Protein AF-A0A6I1W566-F1 (afdb_monomer_lite)

Structure (mmCIF, N/CA/C/O backbone):
data_AF-A0A6I1W566-F1
#
_entry.id   AF-A0A6I1W566-F1
#
loop_
_atom_site.group_PDB
_atom_site.id
_atom_site.type_symbol
_atom_site.label_atom_id
_atom_site.label_alt_id
_atom_site.label_comp_id
_atom_site.label_asym_id
_atom_site.label_entity_id
_atom_site.label_seq_id
_atom_site.pdbx_PDB_ins_code
_atom_site.Cartn_x
_atom_site.Cartn_y
_atom_site.Cartn_z
_atom_site.occupancy
_atom_site.B_iso_or_equiv
_atom_site.auth_seq_id
_atom_site.auth_comp_id
_atom_site.auth_asym_id
_atom_site.auth_atom_id
_atom_site.pdbx_PDB_model_num
ATOM 1 N N . MET A 1 1 ? 6.617 17.946 19.081 1.00 36.16 1 MET A N 1
ATOM 2 C CA . MET A 1 1 ? 7.878 17.205 19.306 1.00 36.16 1 MET A CA 1
ATOM 3 C C . MET A 1 1 ? 7.868 16.007 18.376 1.00 36.16 1 MET A C 1
ATOM 5 O O . MET A 1 1 ? 7.030 15.137 18.554 1.00 36.16 1 MET A O 1
ATOM 9 N N . SER A 1 2 ? 8.692 16.030 17.326 1.00 42.38 2 SER A N 1
ATOM 10 C CA . SER A 1 2 ? 8.763 14.945 16.341 1.00 42.38 2 SER A CA 1
ATOM 11 C C . SER A 1 2 ? 9.311 13.695 17.027 1.00 42.38 2 SER A C 1
ATOM 13 O O . SER A 1 2 ? 10.478 13.670 17.418 1.00 42.38 2 SER A O 1
ATOM 15 N N . SER A 1 3 ? 8.461 12.690 17.235 1.00 56.22 3 SER A N 1
ATOM 16 C CA . SER A 1 3 ? 8.923 11.344 17.551 1.00 56.22 3 SER A CA 1
ATOM 17 C C . SER A 1 3 ? 9.613 10.831 16.292 1.00 56.22 3 SER A C 1
ATOM 19 O O . SER A 1 3 ? 8.969 10.462 15.312 1.00 56.22 3 SER A O 1
ATOM 21 N N . LEU A 1 4 ? 10.944 10.899 16.291 1.00 60.66 4 LEU A N 1
ATOM 22 C CA . LEU A 1 4 ? 11.759 10.149 15.349 1.00 60.66 4 LEU A CA 1
ATOM 23 C C . LEU A 1 4 ? 11.299 8.692 15.438 1.00 60.66 4 LEU A C 1
ATOM 25 O O . LEU A 1 4 ? 11.270 8.125 16.532 1.00 60.66 4 LEU A O 1
ATOM 29 N N . ILE A 1 5 ? 10.912 8.111 14.301 1.00 62.47 5 ILE A N 1
ATOM 30 C CA . ILE A 1 5 ? 10.664 6.672 14.196 1.00 62.47 5 ILE A CA 1
ATOM 31 C C . ILE A 1 5 ? 11.884 5.981 14.821 1.00 62.47 5 ILE A C 1
ATOM 33 O O . ILE A 1 5 ? 13.000 6.284 14.386 1.00 62.47 5 ILE A O 1
ATOM 37 N N . PRO A 1 6 ? 11.722 5.106 15.830 1.00 58.81 6 PRO A N 1
ATOM 38 C CA . PRO A 1 6 ? 12.849 4.402 16.417 1.00 58.81 6 PRO A CA 1
ATOM 39 C C . PRO A 1 6 ? 13.542 3.609 15.310 1.00 58.81 6 PRO A C 1
ATOM 41 O O . PRO A 1 6 ? 13.008 2.622 14.803 1.00 58.81 6 PRO A O 1
ATOM 44 N N . ALA A 1 7 ? 14.711 4.077 14.880 1.00 64.06 7 ALA A N 1
ATOM 45 C CA . ALA A 1 7 ? 15.541 3.328 13.961 1.00 64.06 7 ALA A CA 1
ATOM 46 C C . ALA A 1 7 ? 16.104 2.154 14.759 1.00 64.06 7 ALA A C 1
ATOM 48 O O . ALA A 1 7 ? 16.987 2.324 15.598 1.00 64.06 7 ALA A O 1
ATOM 49 N N . VAL A 1 8 ? 15.543 0.968 14.540 1.00 71.94 8 VAL A N 1
ATOM 50 C CA . VAL A 1 8 ? 16.117 -0.263 15.075 1.00 71.94 8 VAL A CA 1
ATOM 51 C C . VAL A 1 8 ? 17.482 -0.426 14.418 1.00 71.94 8 VAL A C 1
ATOM 53 O O . VAL A 1 8 ? 17.575 -0.526 13.192 1.00 71.94 8 VAL A O 1
ATOM 56 N N . VAL A 1 9 ? 18.542 -0.408 15.224 1.00 76.25 9 VAL A N 1
ATOM 57 C CA . VAL A 1 9 ? 19.884 -0.737 14.746 1.00 76.25 9 VAL A CA 1
ATOM 58 C C . VAL A 1 9 ? 19.860 -2.211 14.369 1.00 76.25 9 VAL A C 1
ATOM 60 O O . VAL A 1 9 ? 19.689 -3.078 15.221 1.00 76.25 9 VAL A O 1
ATOM 63 N N . ILE A 1 10 ? 19.967 -2.489 13.073 1.00 79.75 10 ILE A N 1
ATOM 64 C CA . ILE A 1 10 ? 20.124 -3.853 12.582 1.00 79.75 10 ILE A CA 1
ATOM 65 C C . ILE A 1 10 ? 21.615 -4.161 12.664 1.00 79.75 10 ILE A C 1
ATOM 67 O O . ILE A 1 10 ? 22.388 -3.725 11.804 1.00 79.75 10 ILE A O 1
ATOM 71 N N . GLU A 1 11 ? 22.007 -4.867 13.724 1.00 84.75 11 GLU A N 1
ATOM 72 C CA . GLU A 1 11 ? 23.366 -5.390 13.871 1.00 84.75 11 GLU A CA 1
ATOM 73 C C . GLU A 1 11 ? 23.743 -6.222 12.633 1.00 84.75 11 GLU A C 1
ATOM 75 O O . GLU A 1 11 ? 22.896 -6.852 11.987 1.00 84.75 11 GLU A O 1
ATOM 80 N N . ASP A 1 12 ? 25.008 -6.108 12.231 1.00 89.44 12 ASP A N 1
ATOM 81 C CA . ASP A 1 12 ? 25.618 -6.812 11.097 1.00 89.44 12 ASP A CA 1
ATOM 82 C C . ASP A 1 12 ? 24.963 -6.580 9.725 1.00 89.44 12 ASP A C 1
ATOM 84 O O . ASP A 1 12 ? 25.270 -7.274 8.755 1.00 89.44 12 ASP A O 1
ATOM 88 N N . PHE A 1 13 ? 24.095 -5.569 9.574 1.00 89.12 13 PHE A N 1
ATOM 89 C CA . PHE A 1 13 ? 23.446 -5.274 8.289 1.00 89.12 13 PHE A CA 1
ATOM 90 C C . PHE A 1 13 ? 24.453 -5.106 7.146 1.00 89.12 13 PHE A C 1
ATOM 92 O O . PHE A 1 13 ? 24.228 -5.612 6.049 1.00 89.12 13 PHE A O 1
ATOM 99 N N . ARG A 1 14 ? 25.563 -4.396 7.393 1.00 91.19 14 ARG A N 1
ATOM 100 C CA . ARG A 1 14 ? 26.588 -4.146 6.368 1.00 91.19 14 ARG A CA 1
ATOM 101 C C . ARG A 1 14 ? 27.275 -5.434 5.927 1.00 91.19 14 ARG A C 1
ATOM 103 O O . ARG A 1 14 ? 27.442 -5.635 4.729 1.00 91.19 14 ARG A O 1
ATOM 110 N N . GLU A 1 15 ? 27.637 -6.289 6.875 1.00 94.44 15 GLU A N 1
ATOM 111 C CA . GLU A 1 15 ? 28.271 -7.578 6.600 1.00 94.44 15 GLU A CA 1
ATOM 112 C C . GLU A 1 15 ? 27.315 -8.496 5.835 1.00 94.44 15 GLU A C 1
ATOM 114 O O . GLU A 1 15 ? 27.620 -8.912 4.719 1.00 94.44 15 GLU A O 1
ATOM 119 N N . ARG A 1 16 ? 26.088 -8.664 6.338 1.00 93.19 16 ARG A N 1
ATOM 120 C CA . ARG A 1 16 ? 25.036 -9.453 5.678 1.00 93.19 16 ARG A CA 1
ATOM 121 C C . ARG A 1 16 ? 24.698 -8.937 4.280 1.00 93.19 16 ARG A C 1
ATOM 123 O O . ARG A 1 16 ? 24.421 -9.725 3.378 1.00 93.19 16 ARG A O 1
ATOM 130 N N . ALA A 1 17 ? 24.701 -7.618 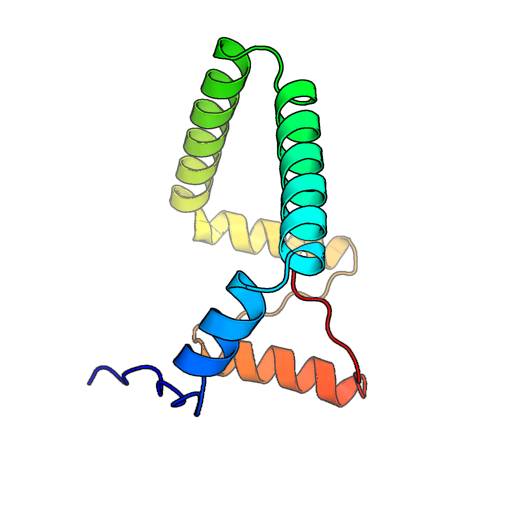4.079 1.00 93.31 17 ALA A N 1
ATOM 131 C CA . ALA A 1 17 ? 24.507 -7.027 2.760 1.00 93.31 17 ALA A CA 1
ATOM 132 C C . ALA A 1 17 ? 25.671 -7.371 1.821 1.00 93.31 17 ALA A C 1
ATOM 134 O O . ALA A 1 17 ? 25.427 -7.733 0.673 1.00 93.31 17 ALA A O 1
ATOM 135 N N . HIS A 1 18 ? 26.919 -7.301 2.294 1.00 95.00 18 HIS A N 1
ATOM 136 C CA . HIS A 1 18 ? 28.086 -7.706 1.510 1.00 95.00 18 HIS A CA 1
ATOM 137 C C . HIS A 1 18 ? 28.030 -9.185 1.112 1.00 95.00 18 HIS A C 1
ATOM 139 O O . HIS A 1 18 ? 28.219 -9.494 -0.065 1.00 95.00 18 HIS A O 1
ATOM 145 N N . GLU A 1 19 ? 27.709 -10.078 2.046 1.00 95.44 19 GLU A N 1
ATOM 146 C CA . GLU A 1 19 ? 27.548 -11.511 1.776 1.00 95.44 19 GLU A CA 1
ATOM 147 C C . GLU A 1 19 ? 26.436 -11.777 0.755 1.00 95.44 19 GLU A C 1
ATOM 149 O O . GLU A 1 19 ? 26.657 -12.445 -0.257 1.00 95.44 19 GLU A O 1
ATOM 154 N N . ALA A 1 20 ? 25.255 -11.182 0.952 1.00 93.31 20 ALA A N 1
ATOM 155 C CA . ALA A 1 20 ? 24.128 -11.328 0.035 1.00 93.31 20 ALA A CA 1
ATOM 156 C C . ALA A 1 20 ? 24.443 -10.792 -1.375 1.00 93.31 20 ALA A C 1
ATOM 158 O O . ALA A 1 20 ? 24.012 -11.364 -2.376 1.00 93.31 20 ALA A O 1
ATOM 159 N N . LEU A 1 21 ? 25.212 -9.704 -1.484 1.00 93.62 21 LEU A N 1
ATOM 160 C CA . LEU A 1 21 ? 25.655 -9.161 -2.774 1.00 93.62 21 LEU A CA 1
ATOM 161 C C . LEU A 1 21 ? 26.766 -10.004 -3.429 1.00 93.62 21 LEU A C 1
ATOM 163 O O . LEU A 1 21 ? 26.942 -9.941 -4.652 1.00 93.62 21 LEU A O 1
ATOM 167 N N . ALA A 1 22 ? 27.512 -10.793 -2.655 1.00 95.88 22 ALA A N 1
ATOM 168 C CA . ALA A 1 22 ? 28.483 -11.752 -3.175 1.00 95.88 22 ALA A CA 1
ATOM 169 C C . ALA A 1 22 ? 27.822 -13.059 -3.658 1.00 95.88 22 ALA A C 1
ATOM 171 O O . ALA A 1 22 ? 28.370 -13.730 -4.539 1.00 95.88 22 ALA A O 1
ATOM 172 N N . ASP A 1 23 ? 26.631 -13.394 -3.152 1.00 97.69 23 ASP A N 1
ATOM 173 C CA . ASP A 1 23 ? 25.869 -14.575 -3.562 1.00 97.69 23 ASP A CA 1
ATOM 174 C C . ASP A 1 23 ? 25.380 -14.463 -5.022 1.00 97.69 23 ASP A C 1
ATOM 176 O O . ASP A 1 23 ? 24.445 -13.735 -5.380 1.00 97.69 23 ASP A O 1
ATOM 180 N N . LYS A 1 24 ? 26.030 -15.234 -5.900 1.00 97.06 24 LYS A N 1
ATOM 181 C CA . LYS A 1 24 ? 25.718 -15.294 -7.334 1.00 97.06 24 LYS A CA 1
ATOM 182 C C . LYS A 1 24 ? 24.334 -15.882 -7.609 1.00 97.06 24 LYS A C 1
ATOM 184 O O . LYS A 1 24 ? 23.656 -15.409 -8.523 1.00 97.06 24 LYS A O 1
ATOM 189 N N . GLN A 1 25 ? 23.916 -16.900 -6.857 1.00 97.00 25 GLN A N 1
ATOM 190 C CA . GLN A 1 25 ? 22.615 -17.538 -7.047 1.00 97.00 25 GLN A CA 1
ATOM 191 C C . GLN A 1 25 ? 21.501 -16.569 -6.659 1.00 97.00 25 GLN A C 1
ATOM 193 O O . GLN A 1 25 ? 20.569 -16.368 -7.440 1.00 97.00 25 GLN A O 1
ATOM 198 N N . LEU A 1 26 ? 21.633 -15.911 -5.504 1.00 95.06 26 LEU A N 1
ATOM 199 C CA . LEU A 1 26 ? 20.688 -14.894 -5.051 1.00 95.06 26 LEU A CA 1
ATOM 200 C C . LEU A 1 26 ? 20.535 -13.785 -6.095 1.00 95.06 26 LEU A C 1
ATOM 202 O O . LEU A 1 26 ? 19.422 -13.462 -6.512 1.00 95.06 26 LEU A O 1
ATOM 206 N N . ARG A 1 27 ? 21.653 -13.252 -6.594 1.00 95.44 27 ARG A N 1
ATOM 207 C CA . ARG A 1 27 ? 21.646 -12.203 -7.623 1.00 95.44 27 ARG A CA 1
ATOM 208 C C . ARG A 1 27 ? 20.980 -12.633 -8.923 1.00 95.44 27 ARG A C 1
ATOM 210 O O . ARG A 1 27 ? 20.241 -11.839 -9.507 1.00 95.44 27 ARG A O 1
ATOM 217 N N . ASN A 1 28 ? 21.228 -13.859 -9.377 1.00 96.38 28 ASN A N 1
ATOM 218 C CA . ASN A 1 28 ? 20.599 -14.386 -10.586 1.00 96.38 28 ASN A CA 1
ATOM 219 C C . ASN A 1 28 ? 19.088 -14.554 -10.399 1.00 96.38 28 ASN A C 1
ATOM 221 O O . ASN A 1 28 ? 18.319 -14.132 -11.260 1.00 96.38 28 ASN A O 1
ATOM 225 N N . ASN A 1 29 ? 18.654 -15.082 -9.253 1.00 95.56 29 ASN A N 1
ATOM 226 C CA . ASN A 1 29 ? 17.235 -15.224 -8.930 1.00 95.56 29 ASN A CA 1
ATOM 227 C C . ASN A 1 29 ? 16.520 -13.868 -8.927 1.00 95.56 29 ASN A C 1
ATOM 229 O O . ASN A 1 29 ? 15.476 -13.721 -9.564 1.00 95.56 29 ASN A O 1
ATOM 233 N N . PHE A 1 30 ? 17.106 -12.862 -8.270 1.00 94.38 30 PHE A N 1
ATOM 234 C CA . 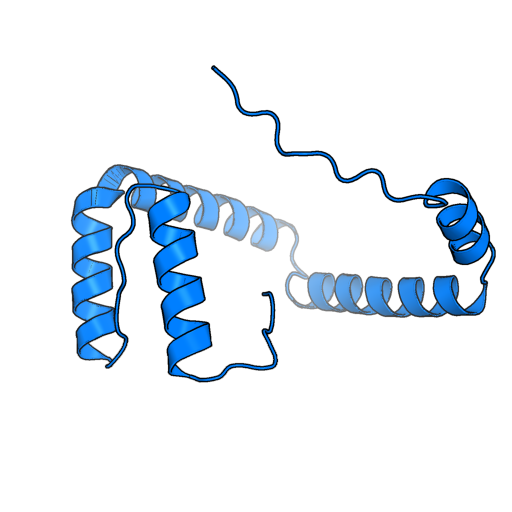PHE A 1 30 ? 16.559 -11.506 -8.256 1.00 94.38 30 PHE A CA 1
ATOM 235 C C . PHE A 1 30 ? 16.494 -10.895 -9.654 1.00 94.38 30 PHE A C 1
ATOM 237 O O . PHE A 1 30 ? 15.460 -10.340 -10.020 1.00 94.38 30 PHE A O 1
ATOM 244 N N . ARG A 1 31 ? 17.560 -11.019 -10.454 1.00 95.38 31 ARG A N 1
ATOM 245 C CA . ARG A 1 31 ? 17.579 -10.508 -11.830 1.00 95.38 31 ARG A CA 1
ATOM 246 C C . ARG A 1 31 ? 16.466 -11.129 -12.666 1.00 95.38 31 ARG A C 1
ATOM 248 O O . ARG A 1 31 ? 15.660 -10.397 -13.221 1.00 95.38 31 ARG A O 1
ATOM 255 N N . ASN A 1 32 ? 16.351 -12.455 -12.658 1.00 96.44 32 ASN A N 1
ATOM 256 C CA . ASN A 1 32 ? 15.319 -13.166 -13.412 1.00 96.44 32 ASN A CA 1
ATOM 257 C C . ASN A 1 32 ? 13.901 -12.746 -12.988 1.00 96.44 32 ASN A C 1
ATOM 259 O O . ASN A 1 32 ? 13.031 -12.531 -13.835 1.00 96.44 32 ASN A O 1
ATOM 263 N N . ALA A 1 33 ? 13.662 -12.602 -11.681 1.00 96.06 33 ALA A N 1
ATOM 264 C CA . ALA A 1 33 ? 12.373 -12.156 -11.164 1.00 96.06 33 ALA A CA 1
ATOM 265 C C . ALA A 1 33 ? 12.044 -10.722 -11.615 1.00 96.06 33 ALA A C 1
ATOM 267 O O . ALA A 1 33 ? 10.942 -10.464 -12.105 1.00 96.06 33 ALA A O 1
ATOM 268 N N . MET A 1 34 ? 13.005 -9.802 -11.497 1.00 96.81 34 MET A N 1
ATOM 269 C CA . MET A 1 34 ? 12.828 -8.406 -11.897 1.00 96.81 34 MET A CA 1
ATOM 270 C C . MET A 1 34 ? 12.652 -8.260 -13.409 1.00 96.81 34 MET A C 1
ATOM 272 O O . MET A 1 34 ? 11.733 -7.561 -13.836 1.00 96.81 34 MET A O 1
ATOM 276 N N . ASP A 1 35 ? 13.4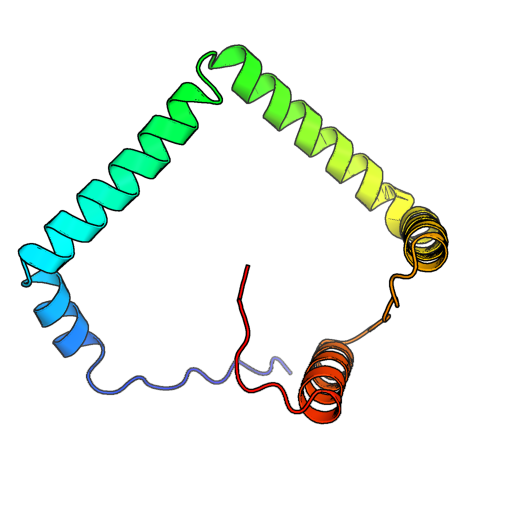41 -8.969 -14.215 1.00 97.19 35 ASP A N 1
ATOM 277 C CA . ASP A 1 35 ? 13.326 -8.968 -15.676 1.00 97.19 35 ASP A CA 1
ATOM 278 C C . ASP A 1 35 ? 11.951 -9.486 -16.118 1.00 97.19 35 ASP A C 1
ATOM 280 O O . ASP A 1 35 ? 11.313 -8.897 -16.995 1.00 97.19 35 ASP A O 1
ATOM 284 N N . SER A 1 36 ? 11.430 -10.531 -15.461 1.00 96.44 36 SER A N 1
ATOM 285 C CA . SER A 1 36 ? 10.072 -11.031 -15.708 1.00 96.44 36 SER A CA 1
ATOM 286 C C . SER A 1 36 ? 9.008 -9.974 -15.396 1.00 96.44 36 SER A C 1
ATOM 288 O O . SER A 1 36 ? 8.098 -9.757 -16.199 1.00 96.44 36 SER A O 1
ATOM 290 N N . LEU A 1 37 ? 9.122 -9.276 -14.260 1.00 95.81 37 LEU A N 1
ATOM 291 C CA . LEU A 1 37 ? 8.197 -8.203 -13.878 1.00 95.81 37 LEU A CA 1
ATOM 292 C C . LEU A 1 37 ? 8.258 -7.019 -14.851 1.00 95.81 37 LEU A C 1
ATOM 294 O O . LEU A 1 37 ? 7.214 -6.505 -15.261 1.00 95.81 37 LEU A O 1
ATOM 298 N N . MET A 1 38 ? 9.461 -6.605 -15.251 1.00 94.94 38 MET A N 1
ATOM 299 C CA . MET A 1 38 ? 9.669 -5.525 -16.216 1.00 94.94 38 MET A CA 1
ATOM 300 C C . MET A 1 38 ? 9.115 -5.893 -17.591 1.00 94.94 38 MET A C 1
ATOM 302 O O . MET A 1 38 ? 8.402 -5.090 -18.190 1.00 94.94 38 MET A O 1
ATOM 306 N N . THR A 1 39 ? 9.363 -7.120 -18.049 1.00 96.06 39 THR A N 1
ATOM 307 C CA . THR A 1 39 ? 8.842 -7.632 -19.322 1.00 96.06 39 THR A CA 1
ATOM 308 C C . THR A 1 39 ? 7.319 -7.676 -19.305 1.00 96.06 39 THR A C 1
ATOM 310 O O . THR A 1 39 ? 6.685 -7.118 -20.196 1.00 96.06 39 THR A O 1
ATOM 313 N N . LYS A 1 40 ? 6.703 -8.252 -18.262 1.00 95.69 40 LYS A N 1
ATOM 314 C CA . LYS A 1 40 ? 5.237 -8.273 -18.114 1.00 95.69 40 LYS A CA 1
ATOM 315 C C . LYS A 1 40 ? 4.655 -6.863 -18.119 1.00 95.69 40 LYS A C 1
ATOM 317 O O . LYS A 1 40 ? 3.662 -6.619 -18.792 1.00 95.69 40 LYS A O 1
ATOM 322 N N . ARG A 1 41 ? 5.295 -5.914 -17.427 1.00 93.12 41 ARG A N 1
ATOM 323 C CA . ARG A 1 41 ? 4.878 -4.507 -17.434 1.00 93.12 41 ARG A CA 1
ATOM 324 C C . ARG A 1 41 ? 4.988 -3.882 -18.826 1.00 93.12 41 ARG A C 1
ATOM 326 O O . ARG A 1 41 ? 4.078 -3.164 -19.222 1.00 93.12 41 ARG A O 1
ATOM 333 N N . ALA A 1 42 ? 6.073 -4.136 -19.555 1.00 92.31 42 ALA A N 1
ATOM 334 C CA . ALA A 1 42 ? 6.254 -3.637 -20.915 1.00 92.31 42 ALA A CA 1
ATOM 335 C C . ALA A 1 42 ? 5.200 -4.210 -21.874 1.00 92.31 42 ALA A C 1
ATOM 337 O O . ALA A 1 42 ? 4.650 -3.469 -22.680 1.00 92.31 42 ALA A O 1
ATOM 338 N N . VAL A 1 43 ? 4.857 -5.494 -21.734 1.00 94.94 43 VAL A N 1
ATOM 339 C CA . VAL A 1 43 ? 3.785 -6.141 -22.505 1.00 94.94 43 VAL A CA 1
ATOM 340 C C . VAL A 1 43 ? 2.419 -5.530 -22.177 1.00 94.94 43 VAL A C 1
ATOM 342 O O . VAL A 1 43 ? 1.686 -5.174 -23.095 1.00 94.94 43 VAL A O 1
ATOM 345 N N . SER A 1 44 ? 2.089 -5.341 -20.894 1.00 94.81 44 SER A N 1
ATOM 346 C CA . SER A 1 44 ? 0.815 -4.732 -20.477 1.00 94.81 44 SER A CA 1
ATOM 347 C C . SER A 1 44 ? 0.660 -3.268 -20.901 1.00 94.81 44 SER A C 1
ATOM 349 O O . SER A 1 44 ? -0.459 -2.769 -20.959 1.00 94.8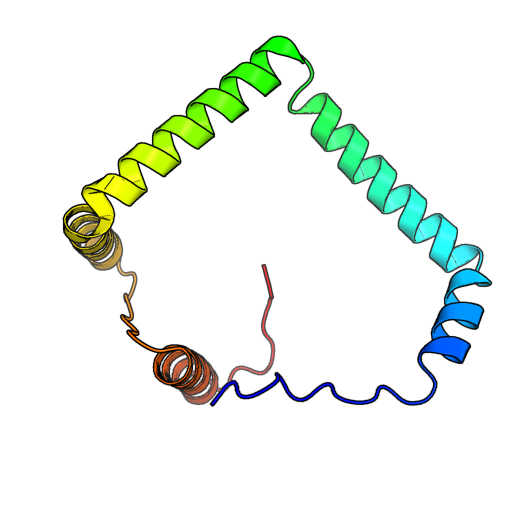1 44 SER A O 1
ATOM 351 N N . PHE A 1 45 ? 1.765 -2.568 -21.167 1.00 93.50 45 PHE A N 1
ATOM 352 C CA . PHE A 1 45 ? 1.776 -1.161 -21.566 1.00 93.50 45 PHE A CA 1
ATOM 353 C C . PHE A 1 45 ? 2.677 -0.938 -22.789 1.00 93.50 45 PHE A C 1
ATOM 355 O O . PHE A 1 45 ? 3.594 -0.112 -22.756 1.00 93.50 45 PHE A O 1
ATOM 362 N N . SER A 1 46 ? 2.426 -1.699 -23.856 1.00 94.19 46 SER A N 1
ATOM 363 C CA . SER A 1 46 ? 3.263 -1.736 -25.063 1.00 94.19 46 SER A CA 1
ATOM 364 C C . SER A 1 46 ? 3.298 -0.408 -25.827 1.00 94.19 46 SER A C 1
ATOM 366 O O . SER A 1 46 ? 4.310 -0.073 -26.443 1.00 94.19 46 SER A O 1
ATOM 368 N N . ASN A 1 47 ? 2.230 0.390 -25.747 1.00 96.38 47 ASN A N 1
ATOM 369 C CA . ASN A 1 47 ? 2.161 1.720 -26.338 1.00 96.38 47 ASN A CA 1
ATOM 370 C C . ASN A 1 47 ? 2.602 2.795 -25.331 1.00 96.38 47 ASN A C 1
ATOM 372 O O . ASN A 1 47 ? 1.914 3.086 -24.352 1.00 96.38 47 ASN A O 1
ATOM 376 N N . ALA A 1 48 ? 3.750 3.426 -25.588 1.00 93.12 48 ALA A N 1
ATOM 377 C CA . ALA A 1 48 ? 4.311 4.442 -24.700 1.00 93.12 48 ALA A CA 1
ATOM 378 C C . ALA A 1 48 ? 3.444 5.709 -24.586 1.00 93.12 48 ALA A C 1
ATOM 380 O O . ALA A 1 48 ? 3.352 6.273 -23.494 1.00 93.12 48 ALA A O 1
ATOM 381 N N . HIS A 1 49 ? 2.799 6.138 -25.676 1.00 96.19 49 HIS A N 1
ATOM 382 C CA . HIS A 1 49 ? 1.931 7.318 -25.677 1.00 96.19 49 HIS A CA 1
ATOM 383 C C . HIS A 1 49 ? 0.648 7.053 -24.885 1.00 96.19 49 HIS A C 1
ATOM 385 O O . HIS A 1 49 ? 0.272 7.837 -24.016 1.00 96.19 49 HIS A O 1
ATOM 391 N N . GLU A 1 50 ? 0.008 5.909 -25.126 1.00 96.00 50 GLU A N 1
ATOM 392 C CA . GLU A 1 50 ? -1.165 5.482 -24.360 1.00 96.00 50 GLU A CA 1
ATOM 393 C C . GLU A 1 50 ? -0.834 5.307 -22.874 1.00 96.00 50 GLU A C 1
ATOM 395 O O . GLU A 1 50 ? -1.569 5.783 -22.010 1.00 96.00 50 GLU A O 1
ATOM 400 N N . ARG A 1 51 ? 0.318 4.703 -22.556 1.00 95.06 51 ARG A N 1
ATOM 401 C CA . ARG A 1 51 ? 0.796 4.563 -21.176 1.00 95.06 51 ARG A CA 1
ATOM 402 C C . ARG A 1 51 ? 0.918 5.917 -20.480 1.00 95.06 51 ARG A C 1
ATOM 404 O O . ARG A 1 51 ? 0.535 6.026 -19.316 1.00 95.06 51 ARG A O 1
ATOM 411 N N . GLU A 1 52 ? 1.464 6.931 -21.147 1.00 96.69 52 GLU A N 1
ATOM 412 C CA . GLU A 1 52 ? 1.580 8.268 -20.558 1.00 96.69 52 GLU A CA 1
ATOM 413 C C . GLU A 1 52 ? 0.217 8.953 -20.423 1.00 96.69 52 GLU A C 1
ATOM 415 O O . GLU A 1 52 ? -0.085 9.530 -19.378 1.00 96.69 52 GLU A O 1
ATOM 420 N N . HIS A 1 53 ? -0.663 8.786 -21.411 1.00 97.25 53 HIS A N 1
ATOM 421 C CA . HIS A 1 53 ? -2.037 9.268 -21.326 1.00 97.25 53 HIS A CA 1
ATOM 422 C C . HIS A 1 53 ? -2.791 8.665 -20.127 1.00 97.25 53 HIS A C 1
ATOM 424 O O . HIS A 1 53 ? -3.394 9.399 -19.342 1.00 97.25 53 HIS A O 1
ATOM 430 N N . LEU A 1 54 ? -2.696 7.348 -19.911 1.00 96.50 54 LEU A N 1
ATOM 431 C CA . LEU A 1 54 ? -3.302 6.665 -18.761 1.00 96.50 54 LEU A CA 1
ATOM 432 C C . LEU A 1 54 ? -2.744 7.169 -17.425 1.00 96.50 54 LEU A C 1
ATOM 434 O O . LEU A 1 54 ? -3.485 7.281 -16.446 1.00 96.50 54 LEU A O 1
ATOM 438 N N . ARG A 1 55 ? -1.450 7.507 -17.365 1.00 96.81 55 ARG A N 1
ATOM 439 C CA . ARG A 1 55 ? -0.839 8.104 -16.167 1.00 96.81 55 ARG A CA 1
ATOM 440 C C . ARG A 1 55 ? -1.401 9.491 -15.886 1.00 96.81 55 ARG A C 1
ATOM 442 O O . ARG A 1 55 ? -1.774 9.762 -14.743 1.00 96.81 55 ARG A O 1
ATOM 449 N N . ALA A 1 56 ? -1.492 10.341 -16.907 1.00 98.12 56 ALA A N 1
ATOM 450 C CA . ALA A 1 56 ? -2.079 11.671 -16.784 1.00 98.12 56 ALA A CA 1
ATOM 451 C C . ALA A 1 56 ? -3.549 11.591 -16.339 1.00 98.12 56 ALA A C 1
ATOM 453 O O . ALA A 1 56 ? -3.940 12.253 -15.376 1.00 98.12 56 ALA A O 1
ATOM 454 N N . LEU A 1 57 ? -4.334 10.707 -16.962 1.00 98.06 57 LEU A N 1
ATOM 455 C CA . LEU A 1 57 ? -5.727 10.461 -16.598 1.00 98.06 57 LEU A CA 1
ATOM 456 C C . LEU A 1 57 ? -5.861 9.972 -15.150 1.00 98.06 57 LEU A C 1
ATOM 458 O O . LEU A 1 57 ? -6.638 10.533 -14.380 1.00 98.06 57 LEU A O 1
ATOM 462 N N . GLY A 1 58 ? -5.079 8.968 -14.747 1.00 97.94 58 GLY A N 1
ATOM 463 C CA . GLY A 1 58 ? -5.100 8.443 -13.380 1.00 97.94 58 GLY A CA 1
ATOM 464 C C . GLY A 1 58 ? -4.745 9.504 -12.336 1.00 97.94 58 GLY A C 1
ATOM 465 O O . GLY A 1 58 ? -5.367 9.569 -11.273 1.00 97.94 58 GLY A O 1
ATOM 466 N N . ASN A 1 59 ? -3.794 10.386 -12.650 1.00 98.38 59 ASN A N 1
ATOM 467 C CA . ASN A 1 59 ? -3.455 11.519 -11.793 1.00 98.38 59 ASN A CA 1
ATOM 468 C C . ASN A 1 59 ? -4.608 12.526 -11.689 1.00 98.38 59 ASN A C 1
ATOM 470 O O . ASN A 1 59 ? -4.934 12.942 -10.577 1.00 98.38 59 ASN A O 1
ATOM 474 N N . ALA A 1 60 ? -5.261 12.868 -12.802 1.00 98.38 60 ALA A N 1
ATOM 475 C CA . ALA A 1 60 ? -6.414 13.769 -12.806 1.00 98.38 60 ALA A CA 1
ATOM 476 C C . ALA A 1 60 ? -7.600 13.195 -12.008 1.00 98.38 60 ALA A C 1
ATOM 478 O O . ALA A 1 60 ? -8.217 13.901 -11.208 1.00 98.38 60 ALA A O 1
ATOM 479 N N . VAL A 1 61 ? -7.882 11.895 -12.158 1.00 97.94 61 VAL A N 1
ATOM 480 C CA . VAL A 1 61 ? -8.918 11.194 -11.383 1.00 97.94 61 VAL A CA 1
ATOM 481 C C . VAL A 1 61 ? -8.594 11.227 -9.890 1.00 97.94 61 VAL A C 1
ATOM 483 O O . VAL A 1 61 ? -9.469 11.566 -9.091 1.00 97.94 61 VAL A O 1
ATOM 486 N N . ARG A 1 62 ? -7.341 10.941 -9.503 1.00 97.81 62 ARG A N 1
ATOM 487 C CA . ARG A 1 62 ? -6.903 11.016 -8.100 1.00 97.81 62 ARG A CA 1
ATOM 488 C C . ARG A 1 62 ? -7.067 12.428 -7.542 1.00 97.81 62 ARG A C 1
ATOM 490 O O . ARG A 1 62 ? -7.626 12.579 -6.462 1.00 97.81 62 ARG A O 1
ATOM 497 N N . ALA A 1 63 ? -6.625 13.449 -8.273 1.00 98.12 63 ALA A N 1
ATOM 498 C CA . ALA A 1 63 ? -6.734 14.840 -7.840 1.00 98.12 63 ALA A CA 1
ATOM 499 C C . ALA A 1 63 ? -8.198 15.247 -7.606 1.00 98.12 63 ALA A C 1
ATOM 501 O O . ALA A 1 63 ? -8.527 15.821 -6.570 1.00 98.12 63 ALA A O 1
ATOM 502 N N . ARG A 1 64 ? -9.099 14.868 -8.522 1.00 97.31 64 ARG A N 1
ATOM 503 C CA . ARG A 1 64 ? -10.544 15.094 -8.378 1.00 97.31 64 ARG A CA 1
ATOM 504 C C . ARG A 1 64 ? -11.154 14.332 -7.200 1.00 97.31 64 ARG A C 1
ATOM 506 O O . ARG A 1 64 ? -12.101 14.822 -6.595 1.00 97.31 64 ARG A O 1
ATOM 513 N N . ALA A 1 65 ? -10.677 13.123 -6.908 1.00 97.38 65 ALA A N 1
ATOM 514 C CA . ALA A 1 65 ? -11.153 12.363 -5.755 1.00 97.38 65 ALA A CA 1
ATOM 515 C C . ALA A 1 65 ? -10.724 13.032 -4.441 1.00 97.38 65 ALA A C 1
ATOM 517 O O . ALA A 1 65 ? -11.546 13.225 -3.552 1.00 97.38 65 ALA A O 1
ATOM 518 N N . LEU A 1 66 ? -9.463 13.459 -4.352 1.00 97.25 66 LEU A N 1
ATOM 519 C CA . LEU A 1 66 ? -8.935 14.147 -3.173 1.00 97.25 66 LEU A CA 1
ATOM 520 C C . LEU A 1 66 ? -9.610 15.504 -2.928 1.00 97.25 66 LEU A C 1
ATOM 522 O O . LEU A 1 66 ? -9.839 15.860 -1.778 1.00 97.25 66 LEU A O 1
ATOM 526 N N . SER A 1 67 ? -9.997 16.240 -3.975 1.00 97.81 67 SER A N 1
ATOM 527 C CA . SER A 1 67 ? -10.705 17.520 -3.801 1.00 97.81 67 SER A CA 1
ATOM 528 C C . SER A 1 67 ? -12.146 17.384 -3.295 1.00 97.81 67 SER A C 1
ATOM 530 O O . SER A 1 67 ? -12.751 18.381 -2.914 1.00 97.81 67 SER A O 1
ATOM 532 N N . LYS A 1 68 ? -12.702 16.167 -3.291 1.00 97.88 68 LYS A N 1
ATOM 533 C CA . LYS A 1 68 ? -14.061 15.844 -2.819 1.00 97.88 68 LYS A CA 1
ATOM 534 C C . LYS A 1 68 ? -14.036 14.759 -1.744 1.00 97.88 68 LYS A C 1
ATOM 536 O O . LYS A 1 68 ? -14.976 13.975 -1.628 1.00 97.88 68 LYS A O 1
ATOM 541 N N . LEU A 1 69 ? -12.917 14.661 -1.029 1.00 96.81 69 LEU A N 1
ATOM 542 C CA . LEU A 1 69 ? -12.633 13.536 -0.151 1.00 96.81 69 LEU A CA 1
ATOM 543 C C . LEU A 1 69 ? -13.717 13.301 0.918 1.00 96.81 69 LEU A C 1
ATOM 545 O O . LEU A 1 69 ? -14.096 12.140 1.050 1.00 96.81 69 LEU A O 1
ATOM 549 N N . PRO A 1 70 ? -14.270 14.328 1.606 1.00 96.62 70 PRO A N 1
ATOM 550 C CA . PRO A 1 70 ? -15.306 14.113 2.622 1.00 96.62 70 PRO A CA 1
ATOM 551 C C . PRO A 1 70 ? -16.516 13.330 2.086 1.00 96.62 70 PRO A C 1
ATOM 553 O O . PRO A 1 70 ? -16.767 12.210 2.525 1.00 96.62 70 PRO A O 1
ATOM 556 N N . ASP A 1 71 ? -17.173 13.839 1.038 1.00 97.81 71 ASP A N 1
ATOM 557 C CA . ASP A 1 71 ? -18.362 13.201 0.450 1.00 97.81 71 ASP A CA 1
ATOM 558 C C . ASP A 1 71 ? -18.053 11.823 -0.159 1.00 97.81 71 ASP A C 1
ATOM 560 O O . ASP A 1 71 ? -18.871 10.898 -0.151 1.00 97.81 71 ASP A O 1
ATOM 564 N N . LEU A 1 72 ? -16.868 11.678 -0.765 1.00 98.06 72 LEU A N 1
ATOM 565 C CA . LEU A 1 72 ? -16.495 10.443 -1.446 1.00 98.06 72 LEU A CA 1
ATOM 566 C C . LEU A 1 72 ? -16.166 9.308 -0.480 1.00 98.06 72 LEU A C 1
ATOM 568 O O . LEU A 1 72 ? -16.403 8.155 -0.850 1.00 98.06 72 LEU A O 1
ATOM 572 N N . LEU A 1 73 ? -15.649 9.603 0.714 1.00 97.38 73 LEU A N 1
ATOM 573 C CA . LEU A 1 73 ? -15.378 8.581 1.720 1.00 97.38 73 LEU A CA 1
ATOM 574 C C . LEU A 1 73 ? -16.673 8.020 2.319 1.00 97.38 73 LEU A C 1
ATOM 576 O O . LEU A 1 73 ? -16.816 6.801 2.369 1.00 97.38 73 LEU A O 1
ATOM 580 N N . GLU A 1 74 ? -17.650 8.863 2.660 1.00 98.00 74 GLU A N 1
ATOM 581 C CA . GLU A 1 74 ? -18.962 8.395 3.142 1.00 98.00 74 GLU A CA 1
ATOM 582 C C . GLU A 1 74 ? -19.679 7.550 2.081 1.00 98.00 74 GLU A C 1
ATOM 584 O O . GLU A 1 74 ? -20.211 6.470 2.352 1.00 98.00 74 GLU A O 1
ATOM 589 N N . ARG A 1 75 ? -19.627 7.987 0.815 1.00 98.25 75 ARG A N 1
ATOM 590 C CA . ARG A 1 75 ? -20.183 7.209 -0.297 1.00 98.25 75 ARG A CA 1
ATOM 591 C C . ARG A 1 75 ? -19.453 5.880 -0.496 1.00 98.25 75 ARG A C 1
ATOM 593 O O . ARG A 1 75 ? -20.078 4.888 -0.879 1.00 98.25 75 ARG A O 1
ATOM 600 N N . LEU A 1 76 ? -18.134 5.853 -0.311 1.00 97.75 76 LEU A N 1
ATOM 601 C CA . LEU A 1 76 ? -17.353 4.621 -0.377 1.00 97.75 76 LEU A CA 1
ATOM 602 C C . LEU A 1 76 ? -17.774 3.667 0.743 1.00 97.75 76 LEU A C 1
ATOM 604 O O . LEU A 1 76 ? -18.050 2.504 0.454 1.00 97.75 76 LEU A O 1
ATOM 608 N N . GLU A 1 77 ? -17.891 4.159 1.975 1.00 98.38 77 GLU A N 1
ATOM 609 C CA . GLU A 1 77 ? -18.343 3.370 3.118 1.00 98.38 77 GLU A CA 1
ATOM 610 C C . GLU A 1 77 ? -19.727 2.767 2.885 1.00 98.38 77 GLU A C 1
ATOM 612 O O . GLU A 1 77 ? -19.885 1.554 2.998 1.00 98.38 77 GLU A O 1
ATOM 617 N N . ALA A 1 78 ? -20.709 3.571 2.470 1.00 98.44 78 ALA A N 1
ATOM 618 C CA . ALA A 1 78 ? -22.057 3.080 2.196 1.00 98.44 78 ALA A CA 1
ATOM 619 C C . ALA A 1 78 ? -22.064 1.936 1.162 1.00 98.44 78 ALA A C 1
ATOM 621 O O . ALA A 1 78 ? -22.779 0.943 1.310 1.00 98.44 78 ALA A O 1
ATOM 622 N N . ASN A 1 79 ? -21.235 2.041 0.119 1.00 98.56 79 ASN A N 1
ATOM 623 C CA . ASN A 1 79 ? -21.104 0.997 -0.896 1.00 98.56 79 ASN A CA 1
ATOM 624 C C . ASN A 1 79 ? -20.393 -0.258 -0.379 1.00 98.56 79 ASN A C 1
ATOM 626 O O . ASN A 1 79 ? -20.808 -1.367 -0.710 1.00 98.56 79 ASN A O 1
ATOM 630 N N . LEU A 1 80 ? -19.333 -0.096 0.412 1.00 98.56 80 LEU A N 1
ATOM 631 C CA . LEU A 1 80 ? -18.588 -1.201 1.014 1.00 98.56 80 LEU A CA 1
ATOM 632 C C . LEU A 1 80 ? -19.458 -1.971 2.011 1.00 98.56 80 LEU A C 1
ATOM 634 O O . LEU A 1 80 ? -19.583 -3.190 1.892 1.00 98.56 80 LEU A O 1
ATOM 638 N N . THR A 1 81 ? -20.142 -1.261 2.905 1.00 98.31 81 THR A N 1
ATOM 639 C CA . THR A 1 81 ? -21.075 -1.839 3.878 1.00 98.31 81 THR A CA 1
ATOM 640 C C . THR A 1 81 ? -22.205 -2.595 3.186 1.00 98.31 81 THR A C 1
ATOM 642 O O . THR A 1 81 ? -22.515 -3.723 3.564 1.00 98.31 81 THR A O 1
ATOM 645 N N . ARG A 1 82 ? -22.765 -2.044 2.099 1.00 98.44 82 ARG A N 1
ATOM 646 C CA . ARG A 1 82 ? -23.764 -2.738 1.265 1.00 98.44 82 ARG A CA 1
ATOM 647 C C . ARG A 1 82 ? -23.239 -4.045 0.659 1.00 98.44 82 ARG A C 1
ATOM 649 O O . ARG A 1 82 ? -24.017 -4.970 0.459 1.00 98.44 82 ARG A O 1
ATOM 656 N N . ASN A 1 83 ? -21.937 -4.136 0.401 1.00 98.50 83 ASN A N 1
ATOM 657 C CA . ASN A 1 83 ? -21.273 -5.344 -0.091 1.00 98.50 83 ASN A CA 1
ATOM 658 C C . ASN A 1 83 ? -20.753 -6.255 1.041 1.00 98.50 83 ASN A C 1
ATOM 660 O O . ASN A 1 83 ? -19.975 -7.169 0.778 1.00 98.50 83 ASN A O 1
ATOM 664 N N . GLY A 1 84 ? -21.152 -6.017 2.296 1.00 97.88 84 GLY A N 1
ATOM 665 C CA . GLY A 1 84 ? -20.759 -6.833 3.450 1.00 97.88 84 GLY A CA 1
ATOM 666 C C . GLY A 1 84 ? -19.347 -6.559 3.975 1.00 97.88 84 GLY A C 1
ATOM 667 O O . GLY A 1 84 ? -18.828 -7.338 4.774 1.00 97.88 84 GLY A O 1
ATOM 668 N N . VAL A 1 85 ? -18.711 -5.468 3.543 1.00 98.19 85 VAL A N 1
ATOM 669 C CA . VAL A 1 85 ? -17.399 -5.051 4.047 1.00 98.19 85 VAL A CA 1
ATOM 670 C C . VAL A 1 85 ? -17.590 -4.192 5.292 1.00 98.19 85 VAL A C 1
ATOM 672 O O . VAL A 1 85 ? -18.306 -3.197 5.262 1.00 98.19 85 VAL A O 1
ATOM 675 N N . GLN A 1 86 ? -16.909 -4.546 6.382 1.00 97.00 86 GLN A N 1
ATOM 676 C CA . GLN A 1 86 ? -16.833 -3.693 7.564 1.00 97.00 86 GLN A CA 1
ATOM 677 C C . GLN A 1 86 ? -15.785 -2.596 7.346 1.00 97.00 86 GLN A C 1
ATOM 679 O O . GLN A 1 86 ? -14.603 -2.892 7.160 1.00 97.00 86 GLN A O 1
ATOM 684 N N . VAL A 1 87 ? -16.220 -1.338 7.382 1.00 97.69 87 VAL A N 1
ATOM 685 C CA . VAL A 1 87 ? -15.339 -0.168 7.293 1.00 97.69 87 VAL A CA 1
ATOM 686 C C . VAL A 1 87 ? -14.949 0.286 8.695 1.00 97.69 87 VAL A C 1
ATOM 688 O O . VAL A 1 87 ? -15.766 0.299 9.613 1.00 97.69 87 VAL A O 1
ATOM 691 N N . HIS A 1 88 ? -13.675 0.626 8.864 1.00 97.44 88 HIS A N 1
ATOM 692 C CA . HIS A 1 88 ? -13.128 1.144 10.109 1.00 97.44 88 HIS A CA 1
ATOM 693 C C . HIS A 1 88 ? -12.488 2.505 9.846 1.00 97.44 88 HIS A C 1
ATOM 695 O O . HIS A 1 88 ? -11.557 2.604 9.047 1.00 97.44 88 HIS A O 1
ATOM 701 N N . TRP A 1 89 ? -12.977 3.533 10.532 1.00 97.19 89 TRP A N 1
ATOM 702 C CA . TRP A 1 89 ? -12.404 4.873 10.499 1.00 97.19 89 TRP A CA 1
ATOM 703 C C . TRP A 1 89 ? -11.339 5.030 11.581 1.00 97.19 89 TRP A C 1
ATOM 705 O O . TRP A 1 89 ? -11.500 4.535 12.696 1.00 97.19 89 TRP A O 1
ATOM 715 N N . ALA A 1 90 ? -10.260 5.729 11.244 1.00 97.56 90 ALA A N 1
ATOM 716 C CA . ALA A 1 90 ? -9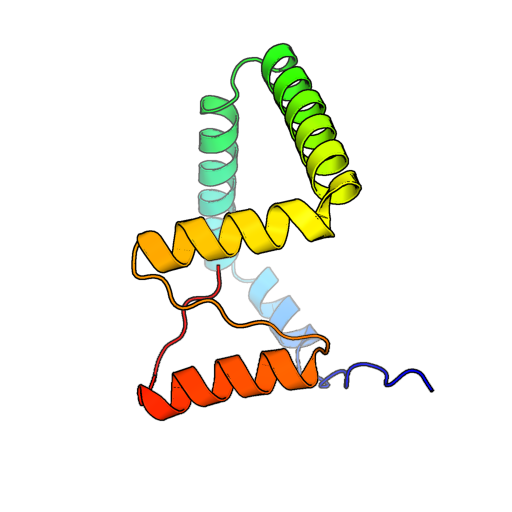.203 6.103 12.170 1.00 97.56 90 ALA A CA 1
ATOM 717 C C . ALA A 1 90 ? -8.720 7.510 11.821 1.00 97.56 90 ALA A C 1
ATOM 719 O O . ALA A 1 90 ? -8.371 7.782 10.673 1.00 97.56 90 ALA A O 1
ATOM 720 N N . GLU A 1 91 ? -8.704 8.391 12.812 1.00 96.19 91 GLU A N 1
ATOM 721 C CA . GLU A 1 91 ? -8.219 9.765 12.687 1.00 96.19 91 GLU A CA 1
ATOM 722 C C . GLU A 1 91 ? -6.710 9.852 12.947 1.00 96.19 91 GLU A C 1
ATOM 724 O O . GLU A 1 91 ? -6.028 10.721 12.404 1.00 96.19 91 GLU A O 1
ATOM 729 N N . THR A 1 92 ? -6.166 8.915 13.734 1.00 97.00 92 THR A N 1
ATOM 730 C CA . THR A 1 92 ? -4.737 8.864 14.069 1.00 97.00 92 THR A CA 1
ATOM 731 C C . THR A 1 92 ? -4.088 7.528 13.713 1.00 97.00 92 THR A C 1
ATOM 733 O O . THR A 1 92 ? -4.748 6.504 13.506 1.00 97.00 92 THR A O 1
ATOM 736 N N . VAL A 1 93 ? -2.754 7.536 13.663 1.00 96.56 93 VAL A N 1
ATOM 737 C CA . VAL A 1 93 ? -1.938 6.339 13.420 1.00 96.56 93 VAL A CA 1
ATOM 738 C C . VAL A 1 93 ? -2.144 5.304 14.529 1.00 96.56 93 VAL A C 1
ATOM 740 O O . VAL A 1 93 ? -2.240 4.111 14.253 1.00 96.56 93 VAL A O 1
ATOM 743 N N . GLU A 1 94 ? -2.254 5.751 15.777 1.00 97.12 94 GLU A N 1
ATOM 744 C CA . GLU A 1 94 ? -2.472 4.907 16.953 1.00 97.12 94 GLU A CA 1
ATOM 745 C C . GLU A 1 94 ? -3.821 4.192 16.859 1.00 97.12 94 GLU A C 1
ATOM 747 O O . GLU A 1 94 ? -3.873 2.971 16.992 1.00 97.12 94 GLU A O 1
ATOM 752 N N . GLN A 1 95 ? -4.887 4.922 16.512 1.00 97.94 95 GLN A N 1
ATOM 753 C CA . GLN A 1 95 ? -6.212 4.337 16.300 1.00 97.94 95 GLN A CA 1
ATOM 754 C C . GLN A 1 95 ? -6.194 3.288 15.183 1.00 97.94 95 GLN A C 1
ATOM 756 O O . GLN A 1 95 ? -6.741 2.196 15.345 1.00 97.94 95 GLN A O 1
ATOM 761 N N . ALA A 1 96 ? -5.534 3.584 14.058 1.00 97.25 96 ALA A N 1
ATOM 762 C CA . ALA A 1 96 ? -5.409 2.638 12.953 1.00 97.25 96 ALA A CA 1
ATOM 763 C C . ALA A 1 96 ? -4.667 1.359 13.383 1.00 97.25 96 ALA A C 1
ATOM 765 O O . ALA A 1 96 ? -5.128 0.248 13.101 1.00 97.25 96 ALA A O 1
ATOM 766 N N . ASN A 1 97 ? -3.552 1.502 14.106 1.00 96.62 97 ASN A N 1
ATOM 767 C CA . ASN A 1 97 ? -2.776 0.375 14.622 1.00 96.62 97 ASN A CA 1
ATOM 768 C C . ASN A 1 97 ? -3.591 -0.477 15.603 1.00 96.62 97 ASN A C 1
ATOM 770 O O . ASN A 1 97 ? -3.592 -1.705 15.486 1.00 96.62 97 ASN A O 1
ATOM 774 N N . ASP A 1 98 ? -4.323 0.155 16.519 1.00 98.12 98 ASP A N 1
ATOM 775 C CA . ASP A 1 98 ? -5.167 -0.534 17.496 1.00 98.12 98 ASP A CA 1
ATOM 776 C C . ASP A 1 98 ? -6.298 -1.313 16.822 1.00 98.12 98 ASP A C 1
ATOM 778 O O . ASP A 1 98 ? -6.555 -2.471 17.167 1.00 98.12 98 ASP A O 1
ATOM 782 N N . ILE A 1 99 ? -6.940 -0.731 15.805 1.00 97.94 99 ILE A N 1
ATOM 783 C CA . ILE A 1 99 ? -7.977 -1.407 15.020 1.00 97.94 99 ILE A CA 1
ATOM 784 C C . ILE A 1 99 ? -7.398 -2.655 14.351 1.00 97.94 99 ILE A C 1
ATOM 786 O O . ILE A 1 99 ? -7.928 -3.752 14.560 1.00 97.94 99 ILE A O 1
ATOM 790 N N . VAL A 1 100 ? -6.298 -2.521 13.605 1.00 95.50 100 VAL A N 1
ATOM 791 C CA . VAL A 1 100 ? -5.661 -3.644 12.896 1.00 95.50 100 VAL A CA 1
ATOM 792 C C . VAL A 1 100 ? -5.226 -4.736 13.876 1.00 95.50 100 VAL A C 1
ATOM 794 O O . VAL A 1 100 ? -5.542 -5.914 13.676 1.00 95.50 100 VAL A O 1
ATOM 797 N N . LEU A 1 101 ? -4.566 -4.361 14.975 1.00 96.25 101 LEU A N 1
ATOM 798 C CA . LEU A 1 101 ? -4.117 -5.295 16.005 1.00 96.25 101 LEU A CA 1
ATOM 799 C C . LEU A 1 101 ? -5.295 -6.007 16.678 1.00 96.25 101 LEU A C 1
ATOM 801 O O . LEU A 1 101 ? -5.237 -7.217 16.914 1.00 96.25 101 LEU A O 1
ATOM 805 N N . SER A 1 102 ? -6.383 -5.285 16.959 1.00 97.75 102 SER A N 1
ATOM 806 C CA . SER A 1 102 ? -7.591 -5.870 17.540 1.00 97.75 102 SER A CA 1
ATOM 807 C C . SER A 1 102 ? -8.222 -6.903 16.604 1.00 97.75 102 SER A C 1
ATOM 809 O O . SER A 1 102 ? -8.606 -7.978 17.062 1.00 97.75 102 SER A O 1
ATOM 811 N N . ILE A 1 103 ? -8.271 -6.635 15.294 1.00 96.62 103 ILE A N 1
ATOM 812 C CA . ILE A 1 103 ? -8.780 -7.576 14.288 1.00 96.62 103 ILE A CA 1
ATOM 813 C C . ILE A 1 103 ? -7.911 -8.835 14.269 1.00 96.62 103 ILE A C 1
ATOM 815 O O . ILE A 1 103 ? -8.441 -9.943 14.367 1.00 96.62 103 ILE A O 1
ATOM 819 N N . ALA A 1 104 ? -6.587 -8.671 14.206 1.00 96.44 104 ALA A N 1
ATOM 820 C CA . ALA A 1 104 ? -5.648 -9.787 14.197 1.00 96.44 104 ALA A CA 1
ATOM 821 C C . ALA A 1 104 ? -5.799 -10.666 15.450 1.00 96.44 104 ALA A C 1
ATOM 823 O O . ALA A 1 104 ? -5.918 -11.886 15.336 1.00 96.44 104 ALA A O 1
ATOM 824 N N . ARG A 1 105 ? -5.878 -10.054 16.641 1.00 97.56 105 ARG A N 1
ATOM 825 C CA . ARG A 1 105 ? -6.079 -10.767 17.913 1.00 97.56 105 ARG A CA 1
ATOM 826 C C . ARG A 1 105 ? -7.421 -11.493 17.964 1.00 97.56 105 ARG A C 1
ATOM 828 O O . ARG A 1 105 ? -7.442 -12.678 18.280 1.00 97.56 105 ARG A O 1
ATOM 835 N N . ARG A 1 106 ? -8.524 -10.827 17.595 1.00 97.50 106 ARG A N 1
ATOM 836 C CA . ARG A 1 106 ? -9.870 -11.436 17.559 1.00 97.50 106 ARG A CA 1
ATOM 837 C C . ARG A 1 106 ? -9.943 -12.641 16.622 1.00 97.50 106 ARG A C 1
ATOM 839 O O . ARG A 1 106 ? -10.698 -13.569 16.881 1.00 97.50 106 ARG A O 1
ATOM 846 N N . ARG A 1 107 ? -9.173 -12.627 15.533 1.00 96.81 107 ARG A N 1
ATOM 847 C CA . ARG A 1 107 ? -9.090 -13.734 14.569 1.00 96.81 107 ARG A CA 1
ATOM 848 C C . ARG A 1 107 ? -7.983 -14.743 14.889 1.00 96.81 107 ARG A C 1
ATOM 850 O O . ARG A 1 107 ? -7.785 -15.661 14.103 1.00 96.81 107 ARG A O 1
ATOM 857 N N . ALA A 1 108 ? -7.259 -14.569 16.000 1.00 97.44 108 ALA A N 1
ATOM 858 C CA . ALA A 1 108 ? -6.070 -15.347 16.351 1.00 97.44 108 ALA A CA 1
ATOM 859 C C . ALA A 1 108 ? -5.068 -15.478 15.182 1.00 97.44 108 ALA A C 1
ATOM 861 O O . ALA A 1 108 ? -4.441 -16.524 15.000 1.00 97.44 108 ALA A O 1
ATOM 862 N N . ALA A 1 109 ? -4.932 -14.418 14.377 1.00 96.62 109 ALA A N 1
ATOM 863 C CA . ALA A 1 109 ? -4.146 -14.427 13.151 1.00 96.62 109 ALA A CA 1
ATOM 864 C C . ALA A 1 109 ? -2.675 -14.766 13.440 1.00 96.62 109 ALA A C 1
ATOM 866 O O . ALA A 1 109 ? -2.048 -14.182 14.325 1.00 96.62 109 ALA A O 1
ATOM 867 N N . L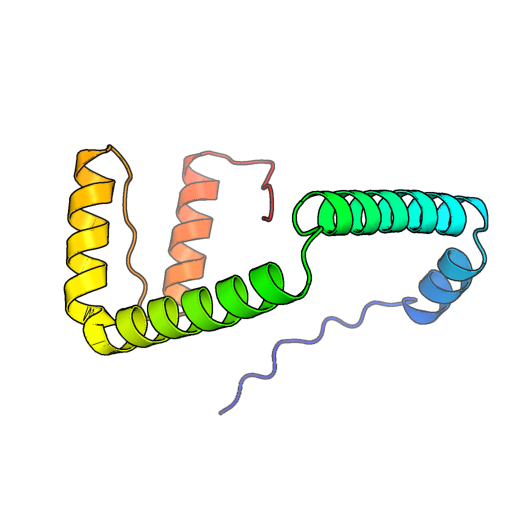YS A 1 110 ? -2.126 -15.719 12.680 1.00 95.69 110 LYS A N 1
ATOM 868 C CA . LYS A 1 110 ? -0.719 -16.150 12.769 1.00 95.69 110 LYS A CA 1
ATOM 869 C C . LYS A 1 110 ? 0.132 -15.678 11.594 1.00 95.69 110 LYS A C 1
ATOM 871 O O . LYS A 1 110 ? 1.353 -15.691 11.684 1.00 95.69 110 LYS A O 1
ATOM 876 N N . GLN A 1 111 ? -0.509 -15.279 10.500 1.00 93.19 111 GLN A N 1
ATOM 877 C CA . GLN A 1 111 ? 0.138 -14.840 9.272 1.00 93.19 111 GLN A CA 1
ATOM 878 C C . GLN A 1 111 ? -0.573 -13.597 8.747 1.00 93.19 111 GLN A C 1
ATOM 880 O O . GLN A 1 111 ? -1.788 -13.457 8.888 1.00 93.19 111 GLN A O 1
ATOM 885 N N . VAL A 1 112 ? 0.202 -12.704 8.141 1.00 89.00 112 VAL A N 1
ATOM 886 C CA . VAL A 1 112 ? -0.285 -11.486 7.496 1.00 89.00 112 VAL A CA 1
ATOM 887 C C . VAL A 1 112 ? 0.379 -11.401 6.133 1.00 89.00 112 VAL A C 1
ATOM 889 O O . VAL A 1 112 ? 1.591 -11.579 6.020 1.00 89.00 112 VAL A O 1
ATOM 892 N N . ILE A 1 113 ? -0.412 -11.127 5.101 1.00 90.00 113 ILE A N 1
ATOM 893 C CA . ILE A 1 113 ? 0.109 -10.783 3.780 1.00 90.00 113 ILE A CA 1
ATOM 894 C C . ILE A 1 113 ? 0.158 -9.264 3.711 1.00 90.00 113 ILE A C 1
ATOM 896 O O . ILE A 1 113 ? -0.864 -8.597 3.871 1.00 90.00 113 ILE A O 1
ATOM 900 N N . LYS A 1 114 ? 1.352 -8.721 3.484 1.00 84.06 114 LYS A N 1
ATOM 901 C CA . LYS A 1 114 ? 1.525 -7.308 3.165 1.00 84.06 114 LYS A CA 1
ATOM 902 C C . LYS A 1 114 ? 1.409 -7.138 1.648 1.00 84.06 114 LYS A C 1
ATOM 904 O O . LYS A 1 114 ? 2.170 -7.772 0.918 1.00 84.06 114 LYS A O 1
ATOM 909 N N . GLY A 1 115 ? 0.448 -6.322 1.213 1.00 65.00 115 GLY A N 1
ATOM 910 C CA . GLY A 1 115 ? 0.319 -5.851 -0.172 1.00 65.00 115 GLY A CA 1
ATOM 911 C C . GLY A 1 115 ? 1.170 -4.623 -0.467 1.00 65.00 115 GLY A C 1
ATOM 912 O O . GLY A 1 115 ? 1.645 -3.980 0.499 1.00 65.00 115 GLY A O 1
#

Secondary structure (DSSP, 8-state):
----------TTHHHHHHHHHH-HHHHHHHHHHHHHHHHHHHHHT--HHHHHHHHHHHHHHHHHHHTTHHHHHHHHHHHHHHTTPPP---SSHHHHHHHHHHHHHHTT-------

Sequence (115 aa):
MSSLIPAVVIEDFRERAHEALADKQLRNNFRNAMDSLMTKRAVSFSNAHEREHLRALGNAVRARALSKLPDLLERLEANLTRNGVQVHWAETVEQANDIVLSIARRRAAKQVIKG

Foldseek 3Di:
DDPDDPPDPDPCPVVVVVVCVVDPVNVVVVVVVVVVVVVVVCVVCVDPVVVVVVVVVVVVVVVVCVVVVVVVVVVVCVVCVVVVHDDDDDPDPVSVVCVVVVVCVVVVPPDDDDD

Radius of gyration: 21.61 Å; chains: 1; bounding box: 52×35×46 Å

pLDDT: mean 92.69, std 11.22, range [36.16, 98.56]